Protein AF-A0A535ELX4-F1 (afdb_monomer_lite)

Structure (mmCIF, N/CA/C/O backbone):
data_AF-A0A535ELX4-F1
#
_entry.id   AF-A0A535ELX4-F1
#
loop_
_atom_site.group_PDB
_atom_site.id
_atom_site.type_symbol
_atom_site.label_atom_id
_atom_site.label_alt_id
_atom_site.label_comp_id
_atom_site.label_asym_id
_atom_site.label_entity_id
_atom_site.label_seq_id
_atom_site.pdbx_PDB_ins_code
_atom_site.Cartn_x
_atom_site.Cartn_y
_atom_site.Cartn_z
_atom_site.occupancy
_atom_site.B_iso_or_equiv
_atom_site.auth_seq_id
_atom_site.auth_comp_id
_atom_site.auth_asym_id
_atom_site.auth_atom_id
_atom_site.pdbx_PDB_model_num
ATOM 1 N N . MET A 1 1 ? -26.151 8.989 -7.924 1.00 51.12 1 MET A N 1
ATOM 2 C CA . MET A 1 1 ? -24.862 8.418 -8.372 1.00 51.12 1 MET A CA 1
ATOM 3 C C . MET A 1 1 ? -24.014 8.187 -7.135 1.00 51.12 1 MET A C 1
ATOM 5 O O . MET A 1 1 ? -23.971 9.084 -6.305 1.00 51.12 1 MET A O 1
ATOM 9 N N . ALA A 1 2 ? -23.412 7.007 -6.981 1.00 81.38 2 ALA A N 1
ATOM 10 C CA . ALA A 1 2 ? -22.451 6.748 -5.910 1.00 81.38 2 ALA A CA 1
ATOM 11 C C . ALA A 1 2 ? -21.046 7.120 -6.405 1.00 81.38 2 ALA A C 1
ATOM 13 O O . ALA A 1 2 ? -20.682 6.750 -7.521 1.00 81.38 2 ALA A O 1
ATOM 14 N N . SER A 1 3 ? -20.292 7.873 -5.603 1.00 88.38 3 SER A N 1
ATOM 15 C CA . SER A 1 3 ? -18.883 8.170 -5.875 1.00 88.38 3 SER A CA 1
ATOM 16 C C . SER A 1 3 ? -18.008 7.132 -5.183 1.00 88.38 3 SER A C 1
ATOM 18 O O . SER A 1 3 ? -18.325 6.709 -4.074 1.00 88.38 3 SER A O 1
ATOM 20 N N . THR A 1 4 ? -16.906 6.744 -5.821 1.00 93.88 4 THR A N 1
ATOM 21 C CA . THR A 1 4 ? -15.846 5.972 -5.159 1.00 93.88 4 THR A CA 1
ATOM 22 C C . THR A 1 4 ? -14.860 6.943 -4.523 1.00 93.88 4 THR A C 1
ATOM 24 O O . THR A 1 4 ? -14.455 7.911 -5.167 1.00 93.88 4 THR A O 1
ATOM 27 N N . SER A 1 5 ? -14.490 6.692 -3.270 1.00 94.81 5 SER A N 1
ATOM 28 C CA . SER A 1 5 ? -13.486 7.477 -2.548 1.00 94.81 5 SER A CA 1
ATOM 29 C C . SER A 1 5 ? -12.131 6.779 -2.602 1.00 94.81 5 SER A C 1
ATOM 31 O O . SER A 1 5 ? -12.061 5.555 -2.497 1.00 94.81 5 SER A O 1
ATOM 33 N N . ILE A 1 6 ? -11.062 7.563 -2.742 1.00 97.44 6 ILE A N 1
ATOM 34 C CA . ILE A 1 6 ? -9.674 7.097 -2.661 1.00 97.44 6 ILE A CA 1
ATOM 35 C C . ILE A 1 6 ? -9.001 7.883 -1.538 1.00 97.44 6 ILE A C 1
ATOM 37 O O . ILE A 1 6 ? -9.007 9.112 -1.555 1.00 97.44 6 ILE A O 1
ATOM 41 N N . ALA A 1 7 ? -8.453 7.182 -0.547 1.00 97.94 7 ALA A N 1
ATOM 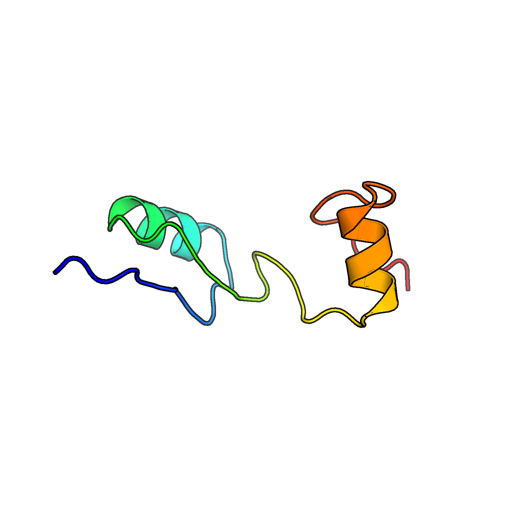42 C CA . ALA A 1 7 ? -7.695 7.805 0.529 1.00 97.94 7 ALA A CA 1
ATOM 43 C C . ALA A 1 7 ? -6.235 8.033 0.121 1.00 97.94 7 ALA A C 1
ATOM 45 O O . ALA A 1 7 ? -5.534 7.096 -0.254 1.00 97.94 7 ALA A O 1
ATOM 46 N N . GLU A 1 8 ? -5.755 9.264 0.241 1.00 98.06 8 GLU A N 1
ATOM 47 C CA . GLU A 1 8 ? -4.372 9.626 -0.063 1.00 98.06 8 GLU A CA 1
ATOM 48 C C . GLU A 1 8 ? -3.557 9.861 1.212 1.00 98.06 8 GLU A C 1
ATOM 50 O O . GLU A 1 8 ? -4.077 10.382 2.198 1.00 98.06 8 GLU A O 1
ATOM 55 N N . GLY A 1 9 ? -2.280 9.469 1.196 1.00 97.00 9 GLY A N 1
ATOM 56 C CA . GLY A 1 9 ? -1.371 9.664 2.329 1.00 97.00 9 GLY A CA 1
ATOM 57 C C . GLY A 1 9 ? -1.600 8.707 3.505 1.00 97.00 9 GLY A C 1
ATOM 58 O O . GLY A 1 9 ? -1.478 9.108 4.659 1.00 97.00 9 GLY A O 1
ATOM 59 N N . VAL A 1 10 ? -1.941 7.439 3.249 1.00 97.75 10 VAL A N 1
ATOM 60 C CA . VAL A 1 10 ? -2.021 6.410 4.303 1.00 97.75 10 VAL A CA 1
ATOM 61 C C . VAL A 1 10 ? -0.612 5.984 4.731 1.00 97.75 10 VAL A C 1
ATOM 63 O O . VAL A 1 10 ? 0.076 5.234 4.041 1.00 97.75 10 VAL A O 1
ATOM 66 N N . GLU A 1 11 ? -0.179 6.448 5.895 1.00 97.38 11 GLU A N 1
ATOM 67 C CA . GLU A 1 11 ? 1.170 6.277 6.446 1.00 97.38 11 GLU A CA 1
ATOM 68 C C . GLU A 1 11 ? 1.255 5.233 7.564 1.00 97.38 11 GLU A C 1
ATOM 70 O O . GLU A 1 11 ? 2.339 4.728 7.853 1.00 97.38 11 GLU A O 1
ATOM 75 N N . ASN A 1 12 ? 0.129 4.839 8.173 1.00 96.94 12 ASN A N 1
ATOM 76 C CA . ASN A 1 12 ? 0.114 3.763 9.166 1.00 96.94 12 ASN A CA 1
ATOM 77 C C . ASN A 1 12 ? -1.187 2.943 9.198 1.00 96.94 12 ASN A C 1
ATOM 79 O O . ASN A 1 12 ? -2.241 3.340 8.697 1.00 96.94 12 ASN A O 1
ATOM 83 N N . GLY A 1 13 ? -1.127 1.796 9.881 1.00 96.75 13 GLY A N 1
ATOM 84 C CA . GLY A 1 13 ? -2.267 0.885 10.008 1.00 96.75 13 GLY A CA 1
ATOM 85 C C . GLY A 1 13 ? -3.446 1.432 10.815 1.00 96.75 13 GLY A C 1
ATOM 86 O O . GLY A 1 13 ? -4.558 0.935 10.665 1.00 96.75 13 GLY A O 1
ATOM 87 N N . GLY A 1 14 ? -3.239 2.445 11.661 1.00 98.12 14 GLY A N 1
ATOM 88 C CA . GLY A 1 14 ? -4.329 3.131 12.359 1.00 98.12 14 GLY A CA 1
ATOM 89 C C . GLY A 1 14 ? -5.213 3.913 11.391 1.00 98.12 14 GLY A C 1
ATOM 90 O O . GLY A 1 14 ? -6.429 3.731 11.394 1.00 98.12 14 GLY A O 1
ATOM 91 N N . GLN A 1 15 ? -4.593 4.701 10.509 1.00 98.19 15 GLN A N 1
ATOM 92 C CA . GLN A 1 15 ? -5.287 5.434 9.445 1.00 98.19 15 GLN A CA 1
ATOM 93 C C . GLN A 1 15 ? -6.036 4.478 8.511 1.00 98.19 15 GLN A C 1
ATOM 95 O O . GLN A 1 15 ? -7.217 4.690 8.249 1.00 98.19 15 GLN A O 1
ATOM 100 N N . ALA A 1 16 ? -5.392 3.387 8.075 1.00 97.50 16 ALA A N 1
ATOM 101 C CA . ALA A 1 16 ? -6.019 2.388 7.206 1.00 97.50 16 ALA A CA 1
ATOM 102 C C . ALA A 1 16 ? -7.300 1.795 7.824 1.00 97.50 16 ALA A C 1
ATOM 104 O O . ALA A 1 16 ? -8.344 1.765 7.177 1.00 97.50 16 ALA A O 1
ATOM 105 N N . ARG A 1 17 ? -7.250 1.392 9.103 1.00 97.94 17 ARG A N 1
ATOM 106 C CA . ARG A 1 17 ? -8.424 0.859 9.817 1.00 97.94 17 ARG A CA 1
ATOM 107 C C . ARG A 1 17 ? -9.537 1.893 9.966 1.00 97.94 17 ARG A C 1
ATOM 109 O O . ARG A 1 17 ? -10.707 1.553 9.818 1.00 97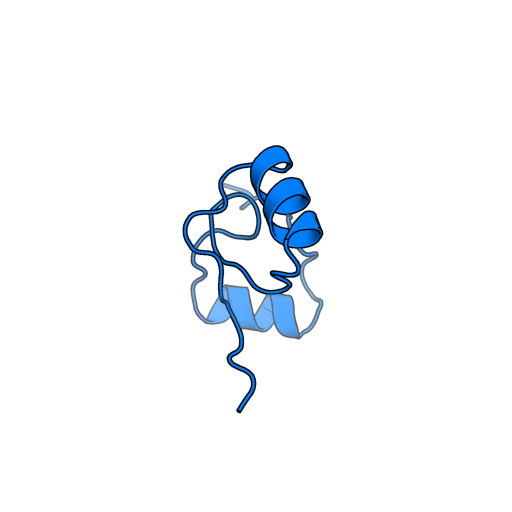.94 17 ARG A O 1
ATOM 116 N N . GLN A 1 18 ? -9.190 3.148 10.249 1.00 98.19 18 GLN A N 1
ATOM 117 C CA . GLN A 1 18 ? -10.176 4.222 10.356 1.00 98.19 18 GLN A CA 1
ATOM 118 C C . GLN A 1 18 ? -10.867 4.477 9.010 1.00 98.19 18 GLN A C 1
ATOM 120 O O . GLN A 1 18 ? -12.092 4.549 8.962 1.00 98.19 18 GLN A O 1
ATOM 125 N N . LEU A 1 19 ? -10.110 4.543 7.914 1.00 97.88 19 LEU A N 1
ATOM 126 C CA . LEU A 1 19 ? -10.645 4.727 6.562 1.00 97.88 19 LEU A CA 1
ATOM 127 C C . LEU A 1 19 ? -11.568 3.575 6.148 1.00 97.88 19 LEU A C 1
ATOM 129 O O . LEU A 1 19 ? -12.674 3.826 5.671 1.00 97.88 19 LEU A O 1
ATOM 133 N N . GLN A 1 20 ? -11.172 2.332 6.433 1.00 96.19 20 GLN A N 1
ATOM 134 C CA . GLN A 1 20 ? -12.019 1.154 6.226 1.00 96.19 20 GLN A CA 1
ATOM 135 C C . GLN A 1 20 ? -13.325 1.238 7.030 1.00 96.19 20 GLN A C 1
ATOM 137 O O . GLN A 1 20 ? -14.392 0.960 6.492 1.00 96.19 20 GLN A O 1
ATOM 142 N N . SER A 1 21 ? -13.278 1.689 8.292 1.00 97.62 21 SER A N 1
ATOM 143 C CA . SER A 1 21 ? -14.491 1.864 9.113 1.00 97.62 21 SER A CA 1
ATOM 144 C C . SER A 1 21 ? -15.453 2.935 8.580 1.00 97.62 21 SER A C 1
ATOM 146 O O . SER A 1 21 ? -16.645 2.890 8.874 1.00 97.62 21 SER A O 1
ATOM 148 N N . LEU A 1 22 ? -14.948 3.876 7.776 1.00 96.19 22 LEU A N 1
ATOM 149 C CA . LEU A 1 22 ? -15.729 4.912 7.095 1.00 96.19 22 LEU A CA 1
ATOM 150 C C . LEU A 1 22 ? -16.236 4.464 5.711 1.00 96.19 22 LEU A C 1
ATOM 152 O O . LEU A 1 22 ? -16.857 5.259 5.009 1.00 96.19 22 LEU A O 1
ATOM 156 N N . GLY A 1 23 ? -15.971 3.217 5.306 1.00 95.25 23 GLY A N 1
ATOM 157 C CA . GLY A 1 23 ? -16.348 2.681 3.996 1.00 95.25 23 GLY A CA 1
ATOM 158 C C . GLY A 1 23 ? -15.416 3.096 2.853 1.00 95.25 23 GLY A C 1
ATOM 159 O O . GLY A 1 23 ? -15.791 2.976 1.690 1.00 95.25 23 GLY A O 1
ATOM 160 N N . CYS A 1 24 ? -14.216 3.604 3.153 1.00 96.62 24 CYS A N 1
ATOM 161 C CA . CYS A 1 24 ? -13.202 3.875 2.139 1.00 96.62 24 CYS A CA 1
ATOM 162 C C . CYS A 1 24 ? -12.333 2.627 1.930 1.00 96.62 24 CYS A C 1
ATOM 164 O O . CYS A 1 24 ? -11.545 2.253 2.801 1.00 96.62 24 CYS A O 1
ATOM 166 N N . GLU A 1 25 ? -12.494 1.979 0.778 1.00 94.50 25 GLU A N 1
ATOM 167 C CA . GLU A 1 25 ? -11.856 0.691 0.465 1.00 94.50 25 GLU A CA 1
ATOM 168 C C . GLU A 1 25 ? -10.566 0.829 -0.356 1.00 94.50 25 GLU A C 1
ATOM 170 O O . GLU A 1 25 ? -9.786 -0.118 -0.447 1.00 94.50 25 GLU A O 1
ATOM 175 N N . LEU A 1 26 ? -10.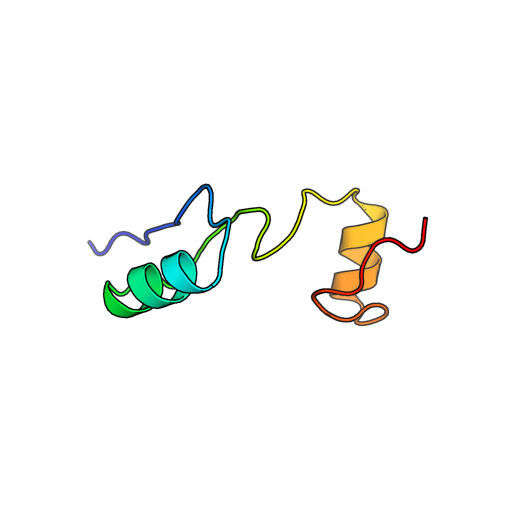320 2.005 -0.941 1.00 96.31 26 LEU A N 1
ATOM 176 C CA . LEU A 1 26 ? -9.155 2.283 -1.778 1.00 96.31 26 LEU A CA 1
ATOM 177 C C . LEU A 1 26 ? -8.238 3.301 -1.104 1.00 96.31 26 LEU A C 1
ATOM 179 O O . LEU A 1 26 ? -8.703 4.279 -0.516 1.00 96.31 26 LEU A O 1
ATOM 183 N N . GLY A 1 27 ? -6.927 3.123 -1.251 1.00 95.38 27 GLY A N 1
ATOM 184 C CA . GLY A 1 27 ? -5.980 4.127 -0.793 1.00 95.38 27 GLY A CA 1
ATOM 185 C C . GLY A 1 27 ? -4.571 3.982 -1.350 1.00 95.38 27 GLY A C 1
ATOM 186 O O . GLY A 1 27 ? -4.195 2.942 -1.889 1.00 95.38 27 GLY A O 1
ATOM 187 N N . GLN A 1 28 ? -3.801 5.053 -1.188 1.00 97.00 28 GLN A N 1
ATOM 188 C CA . GLN A 1 28 ? -2.373 5.133 -1.474 1.00 97.00 28 GLN A CA 1
ATOM 189 C C . GLN A 1 28 ? -1.640 5.755 -0.283 1.00 97.00 28 GLN A C 1
ATOM 191 O O . GLN A 1 28 ? -2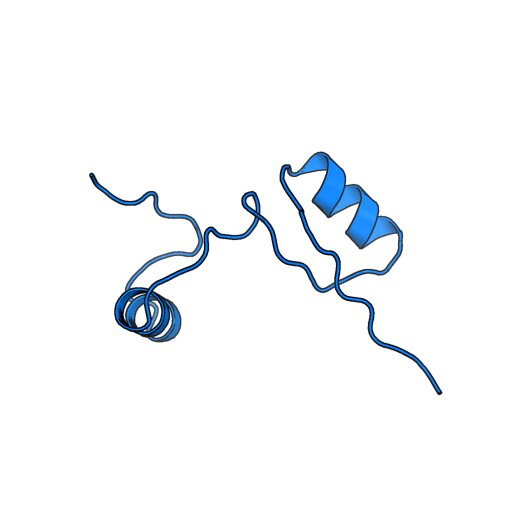.201 6.557 0.468 1.00 97.00 28 GLN A O 1
ATOM 196 N N . GLY A 1 29 ? -0.382 5.376 -0.107 1.00 95.69 29 GLY A N 1
ATOM 197 C CA . GLY A 1 29 ? 0.499 5.933 0.909 1.00 95.69 29 GLY A CA 1
ATOM 198 C C . GLY A 1 29 ? 1.538 4.916 1.358 1.00 95.69 29 GLY A C 1
ATOM 199 O O . GLY A 1 29 ? 1.421 3.723 1.070 1.00 95.69 29 GLY A O 1
ATOM 200 N N . TYR A 1 30 ? 2.550 5.386 2.084 1.00 94.44 30 TYR A N 1
ATOM 201 C CA . TYR A 1 30 ? 3.728 4.591 2.437 1.00 94.44 30 TYR A CA 1
ATOM 202 C C . TYR A 1 30 ? 3.433 3.338 3.263 1.00 94.44 30 TYR A C 1
ATOM 204 O O . TYR A 1 30 ? 4.203 2.383 3.200 1.00 94.44 30 TYR A O 1
ATOM 212 N N . PHE A 1 31 ? 2.314 3.297 3.991 1.00 93.38 31 PHE A N 1
ATOM 213 C CA . PHE A 1 31 ? 1.888 2.081 4.683 1.00 93.38 31 PHE A CA 1
ATOM 214 C C . PHE A 1 31 ? 1.458 0.967 3.726 1.00 93.38 31 PHE A C 1
ATOM 216 O O . PHE A 1 31 ? 1.614 -0.210 4.039 1.00 93.38 31 PHE A O 1
ATOM 223 N N . LEU A 1 32 ? 0.891 1.336 2.577 1.00 92.25 32 LEU A N 1
ATOM 224 C CA . LEU A 1 32 ? 0.394 0.399 1.572 1.00 92.25 32 LEU A CA 1
ATOM 225 C C . LEU A 1 32 ? 1.504 0.035 0.582 1.00 92.25 32 LEU A C 1
ATOM 227 O O . LEU A 1 32 ? 1.743 -1.140 0.301 1.00 92.25 32 LEU A O 1
ATOM 231 N N . SER A 1 33 ? 2.179 1.049 0.043 1.00 91.88 33 SER A N 1
ATOM 232 C CA . SER A 1 33 ? 3.331 0.902 -0.842 1.00 91.88 33 SER A CA 1
ATOM 233 C C . SER A 1 33 ? 4.022 2.249 -1.027 1.00 91.88 33 SER A C 1
ATOM 235 O O . SER A 1 33 ? 3.370 3.287 -1.126 1.00 91.88 33 SER A O 1
ATOM 237 N N . TRP A 1 34 ? 5.340 2.221 -1.188 1.00 91.00 34 TRP A N 1
ATOM 238 C CA . TRP A 1 34 ? 6.051 3.315 -1.846 1.00 91.00 34 TRP A CA 1
ATOM 239 C C . TRP A 1 34 ? 5.709 3.344 -3.346 1.00 91.00 34 TRP A C 1
ATOM 241 O O . TRP A 1 34 ? 5.287 2.305 -3.878 1.00 91.00 34 TRP A O 1
ATOM 251 N N . PRO A 1 35 ? 5.883 4.492 -4.035 1.00 91.44 35 PRO A N 1
ATOM 252 C CA . PRO A 1 35 ? 5.895 4.528 -5.493 1.00 91.44 35 PRO A CA 1
ATOM 253 C C . PRO A 1 35 ? 6.899 3.511 -6.035 1.00 91.44 35 PRO A C 1
ATOM 255 O O . PRO A 1 35 ? 8.001 3.380 -5.503 1.00 91.44 35 PRO A O 1
ATOM 258 N N . LEU A 1 36 ? 6.491 2.778 -7.065 1.00 90.44 36 LEU A N 1
ATOM 259 C CA . LEU A 1 36 ? 7.290 1.725 -7.677 1.00 90.44 36 LEU A CA 1
ATOM 260 C C . LEU A 1 36 ? 7.701 2.142 -9.081 1.00 90.44 36 LEU A C 1
ATOM 262 O O . LEU A 1 36 ? 6.906 2.729 -9.817 1.00 90.44 36 LEU A O 1
ATOM 266 N N . GLU A 1 37 ? 8.911 1.760 -9.466 1.00 94.50 37 GLU A N 1
ATOM 267 C CA . GLU A 1 37 ? 9.316 1.754 -10.865 1.00 94.50 37 GLU A CA 1
ATOM 268 C C . GLU A 1 37 ? 8.518 0.701 -11.645 1.00 94.50 37 GLU A C 1
ATOM 270 O O . GLU A 1 37 ? 8.039 -0.293 -11.087 1.00 94.50 37 GLU A O 1
ATOM 275 N N . ALA A 1 38 ? 8.406 0.881 -12.96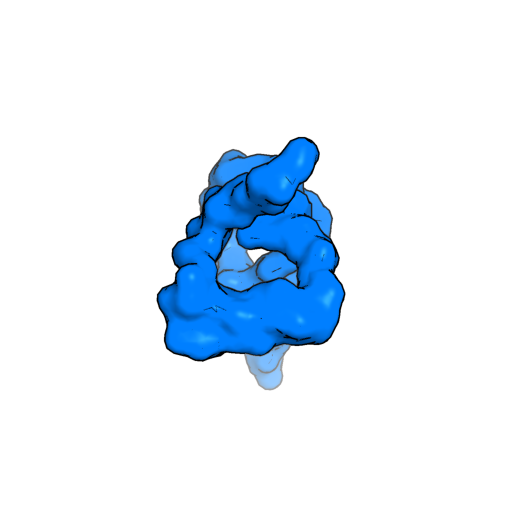3 1.00 95.12 38 ALA A N 1
ATOM 276 C CA . ALA A 1 38 ? 7.610 -0.004 -13.815 1.00 95.12 38 ALA A CA 1
ATOM 277 C C . ALA A 1 38 ? 8.008 -1.488 -13.674 1.00 95.12 38 ALA A C 1
ATOM 279 O O . ALA A 1 38 ? 7.141 -2.339 -13.493 1.00 95.12 38 ALA A O 1
ATOM 280 N N . ALA A 1 39 ? 9.311 -1.792 -13.665 1.00 92.94 39 ALA A N 1
ATOM 281 C CA . ALA A 1 39 ? 9.812 -3.161 -13.512 1.00 92.94 39 ALA A CA 1
ATOM 282 C C . ALA A 1 39 ? 9.394 -3.804 -12.174 1.00 92.94 39 ALA A C 1
ATOM 284 O O . ALA A 1 39 ? 8.974 -4.959 -12.147 1.00 92.94 39 ALA A O 1
ATOM 285 N N . GLN A 1 40 ? 9.424 -3.037 -11.079 1.00 90.38 40 GLN A N 1
ATOM 286 C CA . GLN A 1 40 ? 9.024 -3.509 -9.748 1.00 90.38 40 GLN A CA 1
ATOM 287 C C . GLN A 1 40 ? 7.518 -3.787 -9.680 1.00 90.38 40 GLN A C 1
ATOM 289 O O . GLN A 1 40 ? 7.077 -4.737 -9.030 1.00 90.38 40 GLN A O 1
ATOM 294 N N . LEU A 1 41 ? 6.708 -2.966 -10.358 1.00 91.00 41 LEU A N 1
ATOM 295 C CA . LEU A 1 41 ? 5.276 -3.219 -10.484 1.00 91.00 41 LEU A CA 1
ATOM 296 C C . LEU A 1 41 ? 5.012 -4.504 -11.276 1.00 91.00 41 LEU A C 1
ATOM 298 O O . LEU A 1 41 ? 4.178 -5.304 -10.861 1.00 91.00 41 LEU A O 1
ATOM 302 N N . GLU A 1 42 ? 5.717 -4.723 -12.387 1.00 93.56 42 GLU A N 1
ATOM 303 C CA . GLU A 1 42 ? 5.553 -5.939 -13.185 1.00 93.56 42 GLU A CA 1
ATOM 304 C C . GLU A 1 42 ? 5.885 -7.212 -12.398 1.00 93.56 42 GLU A C 1
ATOM 306 O O . GLU A 1 42 ? 5.109 -8.166 -12.437 1.00 93.56 42 GLU A O 1
ATOM 311 N N . GLU A 1 43 ? 7.000 -7.229 -11.662 1.00 90.81 43 GLU A N 1
ATOM 312 C CA . GLU A 1 43 ? 7.371 -8.338 -10.769 1.00 90.81 43 GLU A CA 1
ATOM 313 C C . GLU A 1 43 ? 6.264 -8.613 -9.741 1.00 90.81 43 GLU A C 1
ATOM 315 O O . GLU A 1 43 ? 5.865 -9.758 -9.515 1.00 90.81 43 GLU A O 1
ATOM 320 N N . ARG A 1 44 ? 5.691 -7.552 -9.160 1.00 88.06 44 ARG A N 1
ATOM 321 C CA . ARG A 1 44 ? 4.604 -7.668 -8.181 1.00 88.06 44 ARG A CA 1
ATOM 322 C C . ARG A 1 44 ? 3.318 -8.215 -8.794 1.00 88.06 44 ARG A C 1
ATOM 324 O O . ARG A 1 44 ? 2.642 -9.022 -8.163 1.00 88.06 44 ARG A O 1
ATOM 331 N N . LEU A 1 45 ? 2.983 -7.801 -10.015 1.00 89.75 45 LEU A N 1
ATOM 332 C CA . LEU A 1 45 ? 1.802 -8.278 -10.740 1.00 89.75 45 LEU A CA 1
ATOM 333 C C . LEU A 1 45 ? 1.943 -9.733 -11.198 1.00 89.75 45 LEU A C 1
ATOM 335 O O . LEU A 1 45 ? 0.949 -10.455 -11.225 1.00 89.75 45 LEU A O 1
ATOM 339 N N . ARG A 1 46 ? 3.164 -10.176 -11.521 1.00 92.81 46 ARG A N 1
ATOM 340 C CA . ARG A 1 46 ? 3.468 -11.586 -11.812 1.00 92.81 46 ARG A CA 1
ATOM 341 C C . ARG A 1 46 ? 3.406 -12.479 -10.567 1.00 92.81 46 ARG A C 1
ATOM 343 O O . ARG A 1 46 ? 3.278 -13.692 -10.700 1.00 92.81 46 ARG A O 1
ATOM 350 N N . GLY A 1 47 ? 3.422 -11.882 -9.372 1.00 84.50 47 GLY A N 1
ATOM 351 C CA . GLY A 1 47 ? 3.476 -12.601 -8.099 1.00 84.50 47 GLY A CA 1
ATOM 352 C C . GLY A 1 47 ? 4.889 -13.050 -7.725 1.00 84.50 47 GLY A C 1
ATOM 353 O O . GLY A 1 47 ? 5.047 -13.840 -6.797 1.00 84.50 47 GLY A O 1
ATOM 354 N N . ASP A 1 48 ? 5.903 -12.528 -8.420 1.00 81.12 48 ASP A N 1
ATOM 355 C CA . ASP A 1 48 ? 7.314 -12.849 -8.195 1.00 81.12 48 ASP A CA 1
ATOM 356 C C . ASP A 1 48 ? 7.817 -12.239 -6.871 1.00 81.12 48 ASP A C 1
ATOM 358 O O . ASP A 1 48 ? 8.778 -12.728 -6.277 1.00 81.12 48 ASP A O 1
ATOM 362 N N . VAL A 1 49 ? 7.129 -11.202 -6.372 1.00 69.19 49 VAL A N 1
ATOM 363 C CA . VAL A 1 49 ? 7.400 -10.541 -5.087 1.00 69.19 49 VAL A CA 1
ATOM 364 C C . VAL A 1 49 ? 6.118 -10.325 -4.276 1.00 69.19 49 VAL A C 1
ATOM 366 O O . VAL A 1 49 ? 5.092 -9.869 -4.785 1.00 69.19 49 VAL A O 1
ATOM 369 N N . ALA A 1 50 ? 6.170 -10.638 -2.977 1.00 65.62 50 ALA A N 1
ATOM 370 C CA . ALA A 1 50 ? 5.026 -10.473 -2.083 1.00 65.62 50 ALA A CA 1
ATOM 371 C C . ALA A 1 50 ? 4.730 -8.991 -1.789 1.00 65.62 50 ALA A C 1
ATOM 373 O O . ALA A 1 50 ? 5.623 -8.138 -1.755 1.00 65.62 50 ALA A O 1
ATOM 374 N N . PHE A 1 51 ? 3.457 -8.675 -1.526 1.00 66.50 51 PHE A N 1
ATOM 375 C CA . PHE A 1 51 ? 3.046 -7.324 -1.160 1.00 66.50 51 PHE A CA 1
ATOM 376 C C . PHE A 1 51 ? 3.677 -6.940 0.195 1.00 66.50 51 PHE A C 1
ATOM 378 O O . PHE A 1 51 ? 3.237 -7.419 1.234 1.00 66.50 51 PHE A O 1
ATOM 385 N N . GLY A 1 52 ? 4.716 -6.095 0.178 1.00 60.44 52 GLY A N 1
ATOM 386 C CA . GLY A 1 52 ? 5.376 -5.603 1.395 1.00 60.44 52 GLY A CA 1
ATOM 387 C C . GLY A 1 52 ? 6.754 -6.202 1.690 1.00 60.44 52 GLY A C 1
ATOM 388 O O . GLY A 1 52 ? 7.228 -6.062 2.815 1.00 60.44 52 GLY A O 1
ATOM 389 N N . GLN A 1 53 ? 7.421 -6.842 0.722 1.00 55.38 53 GLN A N 1
ATOM 390 C CA . GLN A 1 53 ? 8.856 -7.088 0.869 1.00 55.38 53 GLN A CA 1
ATOM 391 C C . GLN A 1 53 ? 9.633 -5.787 0.649 1.00 55.38 53 GLN A C 1
ATOM 393 O O . GLN A 1 53 ? 9.525 -5.140 -0.391 1.00 55.38 53 GLN A O 1
ATOM 398 N N . THR A 1 54 ? 10.363 -5.394 1.691 1.00 51.75 54 THR A N 1
ATOM 399 C CA . THR A 1 54 ? 11.339 -4.307 1.721 1.00 51.75 54 THR A CA 1
ATOM 400 C C . THR A 1 54 ? 12.270 -4.404 0.518 1.00 51.75 54 THR A C 1
ATOM 402 O O . THR A 1 54 ? 12.724 -5.498 0.182 1.00 51.75 54 THR A O 1
ATOM 405 N N . LEU A 1 55 ? 12.588 -3.259 -0.091 1.00 48.81 55 LEU A N 1
ATOM 406 C CA . LEU A 1 55 ? 13.739 -3.136 -0.980 1.00 48.81 55 LEU A CA 1
ATOM 407 C C . LEU A 1 55 ? 14.952 -3.705 -0.235 1.00 48.81 55 LEU A C 1
ATOM 409 O O . LEU A 1 55 ? 15.373 -3.149 0.777 1.00 48.81 55 LEU A O 1
ATOM 413 N N . ALA A 1 56 ? 15.466 -4.849 -0.680 1.00 43.50 56 ALA A N 1
ATOM 414 C CA . ALA A 1 56 ? 16.787 -5.282 -0.267 1.00 43.50 56 ALA A CA 1
ATOM 415 C C . ALA A 1 56 ? 17.782 -4.291 -0.888 1.00 43.50 56 ALA A C 1
ATOM 417 O O . ALA A 1 56 ? 18.020 -4.317 -2.095 1.00 43.50 56 ALA A O 1
ATOM 418 N N . GLY A 1 57 ? 18.281 -3.389 -0.046 1.00 38.62 57 GLY A N 1
ATOM 419 C CA . GLY A 1 57 ? 19.259 -2.347 -0.341 1.00 38.62 57 GLY A CA 1
ATOM 420 C C . GLY A 1 57 ? 19.548 -1.554 0.918 1.00 38.62 57 GLY A C 1
ATOM 421 O O . GLY A 1 57 ? 18.740 -0.651 1.218 1.00 38.62 57 GLY A O 1
#

pLDDT: mean 87.13, std 15.79, range [38.62, 98.19]

Sequence (57 aa):
MASTSIAEGVENGGQARQLQSLGCELGQGY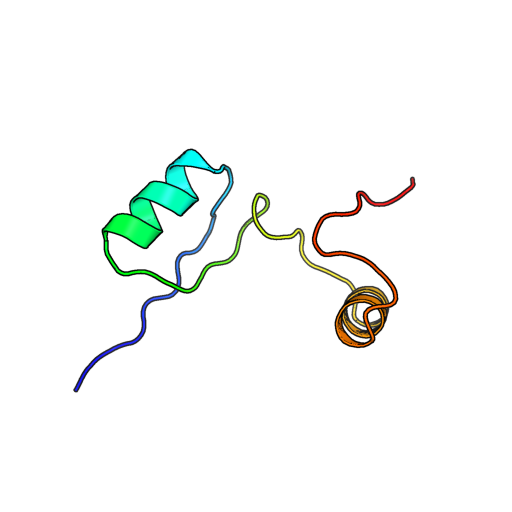FLSWPLEAAQLEERLRGDVAFGQTLAG

Foldseek 3Di:
DDDQDEAEAPADPVVVVVCVVVVRPHYDHVHQHDDDDPVRVVCVVVVVDDRDDDPPD

Radius of gyration: 13.46 Å; chains: 1; bounding box: 44×22×26 Å

Secondary structure (DSSP, 8-state):
-PPPPEE----SHHHHHHHHHTT--EE-BTTTB----HHHHHHHHHTSS-TT-----